Protein AF-A0AAP2Z7N4-F1 (afdb_monomer_lite)

Organism: NCBI:txid2979988

Secondary structure (DSSP, 8-state):
----------S--PPPPPPTTSPPP------HHHHHHHHHHHHHHHHHHHHHHHHHHH-GGG-TTEEEEEETTEEEEEE-HHHHHHHHHHHHHHHHHHHHHHHHHHHHHTTPPPEEEEEGGGTEEEEE--S----

pLDDT: mean 75.79, std 12.37, range [41.16, 95.25]

Radius of gyration: 23.91 Å; chains: 1; bounding box: 77×34×57 Å

Sequence (135 aa):
MSANEISIPNAAQSLPPTPEGYEALYEFTYPTVPLIVGSSLLGIGMAVAVVALLTSLHGPDIFTFFEVTVDGETTTYAMDLTAIGIPFLIALVATTVLHEGLHGLVFRYYGHDVTFGVVPSMGAFYAAVFGKFQR

Structure (mmCIF, N/CA/C/O backbone):
data_AF-A0AAP2Z7N4-F1
#
_entry.id   AF-A0AAP2Z7N4-F1
#
loop_
_atom_site.group_PDB
_atom_site.id
_atom_site.type_symbol
_atom_site.label_atom_id
_atom_site.label_alt_id
_atom_site.label_comp_id
_atom_site.label_asym_id
_atom_site.label_entity_id
_atom_site.label_seq_id
_atom_site.pdbx_PDB_ins_code
_atom_site.Cartn_x
_atom_site.Cartn_y
_atom_site.Cartn_z
_atom_site.occupancy
_atom_site.B_iso_or_equiv
_atom_site.auth_seq_id
_atom_site.auth_comp_id
_atom_site.auth_asym_id
_atom_site.auth_atom_id
_atom_site.pdbx_PDB_model_num
ATOM 1 N N . MET A 1 1 ? -53.011 24.289 -4.239 1.00 43.84 1 MET A N 1
ATOM 2 C CA . MET A 1 1 ? -51.867 23.393 -4.505 1.00 43.84 1 MET A CA 1
ATOM 3 C C . MET A 1 1 ? -50.776 23.756 -3.514 1.00 43.84 1 MET A C 1
ATOM 5 O O . MET A 1 1 ? -50.165 24.802 -3.664 1.00 43.84 1 MET A O 1
ATOM 9 N N . SER A 1 2 ? -50.652 22.980 -2.439 1.00 41.16 2 SER A N 1
ATOM 10 C CA . SER A 1 2 ? -49.588 23.124 -1.441 1.00 41.16 2 SER A CA 1
ATOM 11 C C . SER A 1 2 ? -48.411 22.276 -1.917 1.00 41.16 2 SER A C 1
ATOM 13 O O . SER A 1 2 ? -48.602 21.120 -2.295 1.00 41.16 2 SER A O 1
ATOM 15 N N . ALA A 1 3 ? -47.232 22.887 -2.000 1.00 44.34 3 ALA A N 1
ATOM 16 C CA . ALA A 1 3 ? -45.999 22.183 -2.302 1.00 44.34 3 ALA A CA 1
ATOM 17 C C . ALA A 1 3 ? -45.676 21.253 -1.124 1.00 44.34 3 ALA A C 1
ATOM 19 O O . ALA A 1 3 ? -45.494 21.719 -0.002 1.00 44.34 3 ALA A O 1
ATOM 20 N N . ASN A 1 4 ? -45.635 19.947 -1.388 1.00 47.91 4 ASN A N 1
ATOM 21 C CA . ASN A 1 4 ? -45.022 18.980 -0.489 1.00 47.91 4 ASN A CA 1
ATOM 22 C C . ASN A 1 4 ? -43.521 19.286 -0.454 1.00 47.91 4 ASN A C 1
ATOM 24 O O . ASN A 1 4 ? -42.807 18.989 -1.413 1.00 47.91 4 ASN A O 1
ATOM 28 N N . GLU A 1 5 ? -43.049 19.889 0.633 1.00 44.47 5 GLU A N 1
ATOM 29 C CA . GLU A 1 5 ? -41.628 19.882 0.961 1.00 44.47 5 GLU A CA 1
ATOM 30 C C . GLU A 1 5 ? -41.216 18.433 1.225 1.00 44.47 5 GLU A C 1
ATOM 32 O O . GLU A 1 5 ? -41.622 17.809 2.205 1.00 44.47 5 GLU A O 1
ATOM 37 N N . ILE A 1 6 ? -40.422 17.875 0.314 1.00 52.22 6 ILE A N 1
ATOM 38 C CA . ILE A 1 6 ? -39.680 16.647 0.571 1.00 52.22 6 ILE A CA 1
ATOM 39 C C . ILE A 1 6 ? -38.614 17.029 1.596 1.00 52.22 6 ILE A C 1
ATOM 41 O O . ILE A 1 6 ? -37.599 17.634 1.249 1.00 52.22 6 ILE A O 1
ATOM 45 N N . SER A 1 7 ? -38.860 16.717 2.868 1.00 49.38 7 SER A N 1
ATOM 46 C CA . SER A 1 7 ? -37.838 16.816 3.900 1.00 49.38 7 SER A CA 1
ATOM 47 C C . SER A 1 7 ? -36.750 15.792 3.582 1.00 49.38 7 SER A C 1
ATOM 49 O O . SER A 1 7 ? -36.910 14.588 3.770 1.00 49.38 7 SER A O 1
ATOM 51 N N . ILE A 1 8 ? -35.631 16.267 3.039 1.00 50.88 8 ILE A N 1
ATOM 52 C CA . ILE A 1 8 ? -34.418 15.458 2.962 1.00 50.88 8 ILE A CA 1
ATOM 53 C C . ILE A 1 8 ? -33.956 15.282 4.412 1.00 50.88 8 ILE A C 1
ATOM 55 O O . ILE A 1 8 ? -33.709 16.294 5.076 1.00 50.88 8 ILE A O 1
ATOM 59 N N . PRO A 1 9 ? -33.886 14.048 4.948 1.00 44.44 9 PRO A N 1
ATOM 60 C CA . PRO A 1 9 ? -33.413 13.827 6.303 1.00 44.44 9 PRO A CA 1
ATOM 61 C C . PRO A 1 9 ? -32.039 14.470 6.438 1.00 44.44 9 PRO A C 1
ATOM 63 O O . PRO A 1 9 ? -31.126 14.176 5.668 1.00 44.44 9 PRO A O 1
ATOM 66 N N . ASN A 1 10 ? -31.931 15.389 7.391 1.00 46.12 10 ASN A N 1
ATOM 67 C CA . ASN A 1 10 ? -30.696 16.066 7.731 1.00 46.12 10 ASN A CA 1
ATOM 68 C C . ASN A 1 10 ? -29.636 14.981 7.984 1.00 46.12 10 ASN A C 1
ATOM 70 O O . ASN A 1 10 ? -29.774 14.199 8.922 1.00 46.12 10 ASN A O 1
ATOM 74 N N . ALA A 1 11 ? -28.615 14.889 7.128 1.00 46.53 11 ALA A N 1
ATOM 75 C CA . ALA A 1 11 ? -27.581 13.849 7.165 1.00 46.53 11 ALA A CA 1
ATOM 76 C C . ALA A 1 11 ? -26.647 13.954 8.391 1.00 46.53 11 ALA A C 1
ATOM 78 O O . ALA A 1 11 ? -25.585 13.344 8.425 1.00 46.53 11 ALA A O 1
ATOM 79 N N . ALA A 1 12 ? -27.055 14.689 9.425 1.00 42.81 12 ALA A N 1
ATOM 80 C CA . ALA A 1 12 ? -26.555 14.548 10.778 1.00 42.81 12 ALA A CA 1
ATOM 81 C C . ALA A 1 12 ? -27.144 13.272 11.409 1.00 42.81 12 ALA A C 1
ATOM 83 O O . ALA A 1 12 ? -27.863 13.327 12.407 1.00 42.81 12 ALA A O 1
ATOM 84 N N . GLN A 1 13 ? -26.864 12.102 10.824 1.00 54.66 13 GLN A N 1
ATOM 85 C CA . GLN A 1 13 ? -26.919 10.877 11.615 1.00 54.66 13 GLN A CA 1
ATOM 86 C C . GLN A 1 13 ? -25.884 11.054 12.721 1.00 54.66 13 GLN A C 1
ATOM 88 O O . GLN A 1 13 ? -24.687 11.144 12.451 1.00 54.66 13 GLN A O 1
ATOM 93 N N . SER A 1 14 ? -26.356 11.185 13.960 1.00 65.81 14 SER A N 1
ATOM 94 C CA . SER A 1 14 ? -25.496 11.155 15.134 1.00 65.81 14 SER A CA 1
ATOM 95 C C . SER A 1 14 ? -24.618 9.915 15.027 1.00 65.81 14 SER A C 1
ATOM 97 O O . SER A 1 14 ? -25.150 8.808 14.894 1.00 65.81 14 SER A O 1
ATOM 99 N N . LEU A 1 15 ? -23.297 10.100 15.055 1.00 68.69 15 LEU A N 1
ATOM 100 C CA . LEU A 1 15 ? -22.366 8.983 15.157 1.00 68.69 15 LEU A CA 1
ATOM 101 C C . LEU A 1 15 ? -22.837 8.051 16.286 1.00 68.69 15 LEU A C 1
ATOM 103 O O . LEU A 1 15 ? -23.370 8.541 17.291 1.00 68.69 15 LEU A O 1
ATOM 107 N N . PRO A 1 16 ? -22.693 6.724 16.129 1.00 72.50 16 PRO A N 1
ATOM 108 C CA . PRO A 1 16 ? -23.041 5.804 17.198 1.00 72.50 16 PRO A CA 1
ATOM 109 C C . PRO A 1 16 ? -22.305 6.213 18.483 1.00 72.50 16 PRO A C 1
ATOM 111 O O . PRO A 1 16 ? -21.164 6.683 18.410 1.00 72.50 16 PRO A O 1
ATOM 114 N N . PRO A 1 17 ? -22.953 6.080 19.653 1.00 77.19 17 PRO A N 1
ATOM 115 C CA . PRO A 1 17 ? -22.348 6.483 20.912 1.00 77.19 17 PRO A CA 1
ATOM 116 C C . PRO A 1 17 ? -21.034 5.729 21.137 1.00 77.19 17 PRO A C 1
ATOM 118 O O . PRO A 1 17 ? -20.929 4.540 20.825 1.00 77.19 17 PRO A O 1
ATOM 121 N N . THR A 1 18 ? -20.041 6.425 21.695 1.00 78.19 18 THR A N 1
ATOM 122 C CA . THR A 1 18 ? -18.778 5.824 22.128 1.00 78.19 18 THR A CA 1
ATOM 123 C C . THR A 1 18 ? -19.064 4.644 23.064 1.00 78.19 18 THR A C 1
ATOM 125 O O . THR A 1 18 ? -19.779 4.834 24.052 1.00 78.19 18 THR A O 1
ATOM 128 N N . PRO A 1 19 ? -18.533 3.438 22.786 1.00 76.94 19 PRO A N 1
ATOM 129 C CA . PRO A 1 19 ? -18.689 2.300 23.683 1.00 76.94 19 PRO A CA 1
ATOM 130 C C . PRO A 1 19 ? -18.138 2.586 25.086 1.00 76.94 19 PRO A C 1
ATOM 132 O O . PRO A 1 19 ? -17.1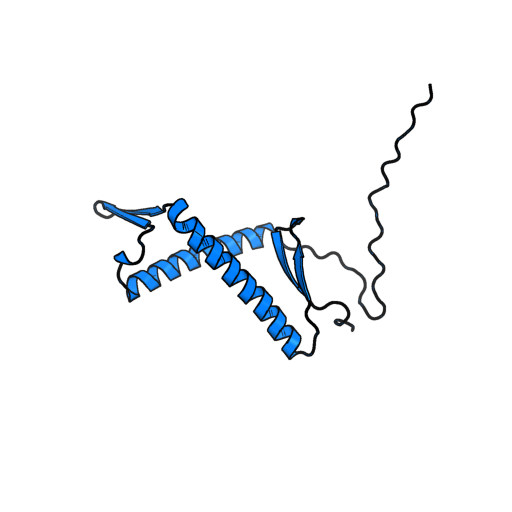91 3.350 25.257 1.00 76.94 19 PRO A O 1
ATOM 135 N N . GLU A 1 20 ? -18.712 1.950 26.102 1.00 79.25 20 GLU A N 1
ATOM 136 C CA . GLU A 1 20 ? -18.236 2.092 27.480 1.00 79.25 20 GLU A CA 1
ATOM 137 C C . GLU A 1 20 ? -16.757 1.664 27.604 1.00 79.25 20 GLU A C 1
ATOM 139 O O . GLU A 1 20 ? -16.335 0.673 27.007 1.00 79.25 20 GLU A O 1
ATOM 144 N N . GLY A 1 21 ? -15.952 2.440 28.343 1.00 76.62 21 GLY A N 1
ATOM 145 C CA . GLY A 1 21 ? -14.506 2.206 28.516 1.00 76.62 21 GLY A CA 1
ATOM 146 C C . GLY A 1 21 ? -13.595 2.822 27.441 1.00 76.62 21 GLY A C 1
ATOM 147 O O . GLY A 1 21 ? -12.372 2.763 27.575 1.00 76.62 21 GLY A O 1
ATOM 148 N N . TYR A 1 22 ? -14.166 3.442 26.404 1.00 75.19 22 TYR A N 1
ATOM 149 C CA . TYR A 1 22 ? -13.427 4.155 25.357 1.00 75.19 22 TYR A CA 1
ATOM 150 C C . TYR A 1 22 ? -13.298 5.656 25.649 1.00 75.19 22 TYR A C 1
ATOM 152 O O . TYR A 1 22 ? -14.136 6.253 26.325 1.00 75.19 22 TYR A O 1
ATOM 160 N N . GLU A 1 23 ? -12.252 6.287 25.107 1.00 78.25 23 GLU A N 1
ATOM 161 C CA . GLU A 1 23 ? -12.140 7.748 25.114 1.00 78.25 23 GLU A CA 1
ATOM 162 C C . GLU A 1 23 ? -13.186 8.410 24.207 1.00 78.25 23 GLU A C 1
ATOM 164 O O . GLU A 1 23 ? -13.704 7.801 23.268 1.00 78.25 23 GLU A O 1
ATOM 169 N N . ALA A 1 24 ? -13.487 9.683 24.487 1.00 79.62 24 ALA A N 1
ATOM 170 C CA . ALA A 1 24 ? -14.388 10.480 23.664 1.00 79.62 24 ALA A CA 1
ATOM 171 C C . ALA A 1 24 ? -13.915 10.508 22.200 1.00 79.62 24 ALA A C 1
ATOM 173 O O . ALA A 1 24 ? -12.717 10.601 21.927 1.00 79.62 24 ALA A O 1
ATOM 174 N N . LEU A 1 25 ? -14.870 10.451 21.262 1.00 74.38 25 LEU A N 1
ATOM 175 C CA . LEU A 1 25 ? -14.578 10.602 19.837 1.00 74.38 25 LEU A CA 1
ATOM 176 C C . LEU A 1 25 ? -13.840 11.924 19.617 1.00 74.38 25 LEU A C 1
ATOM 178 O O . LEU A 1 25 ? -14.300 12.978 20.059 1.00 74.38 25 LEU A O 1
ATOM 182 N N . TYR A 1 26 ? -12.721 11.865 18.909 1.00 72.38 26 TYR A N 1
ATOM 183 C CA . TYR A 1 26 ? -12.025 13.044 18.424 1.00 72.38 26 TYR A CA 1
ATOM 184 C C . TYR A 1 26 ? -11.949 12.984 16.904 1.00 72.38 26 TYR A C 1
ATOM 186 O O . TYR A 1 26 ? -11.920 11.908 16.301 1.00 72.38 26 TYR A O 1
ATOM 194 N N . GLU A 1 27 ? -11.951 14.153 16.278 1.00 76.06 27 GLU A N 1
ATOM 195 C CA . GLU A 1 27 ? -11.801 14.246 14.836 1.00 76.06 27 GLU A CA 1
ATOM 196 C C . GLU A 1 27 ? -10.352 13.924 14.466 1.00 76.06 27 GLU A C 1
ATOM 198 O O . GLU A 1 27 ? -9.415 14.606 14.885 1.00 76.06 27 GLU A O 1
ATOM 203 N N . PHE A 1 28 ? -10.169 12.853 13.699 1.00 76.75 28 PHE A N 1
ATOM 204 C CA . PHE A 1 28 ? -8.872 12.487 13.160 1.00 76.75 28 PHE A CA 1
ATOM 205 C C . PHE A 1 28 ? -8.753 13.028 11.731 1.00 76.75 28 PHE A C 1
ATOM 207 O O . PHE A 1 28 ? -9.471 12.588 10.833 1.00 76.75 28 PHE A O 1
ATOM 214 N N . THR A 1 29 ? -7.802 13.932 11.494 1.00 78.06 29 THR A N 1
ATOM 215 C CA . THR A 1 29 ? -7.464 14.420 10.148 1.00 78.06 29 THR A CA 1
ATOM 216 C C . THR A 1 29 ? -6.072 13.959 9.738 1.00 78.06 29 THR A C 1
ATOM 218 O O . THR A 1 29 ? -5.085 14.276 10.402 1.00 78.06 29 THR A O 1
ATOM 221 N N . TYR A 1 30 ? -5.972 13.259 8.607 1.00 76.19 30 TYR A N 1
ATOM 222 C CA . TYR A 1 30 ? -4.685 12.952 7.982 1.00 76.19 30 TYR A CA 1
ATOM 223 C C . TYR A 1 30 ? -4.220 14.129 7.111 1.00 76.19 30 TYR A C 1
ATOM 225 O O . TYR A 1 30 ? -5.036 14.717 6.396 1.00 76.19 30 TYR A O 1
ATOM 233 N N . PRO A 1 31 ? -2.912 14.451 7.080 1.00 82.12 31 PRO A N 1
ATOM 234 C CA . PRO A 1 31 ? -2.349 15.345 6.075 1.00 82.12 31 PRO A CA 1
ATOM 235 C C . PRO A 1 31 ? -2.292 14.616 4.723 1.00 82.12 31 PRO A C 1
ATOM 237 O O . PRO A 1 31 ? -1.229 14.201 4.258 1.00 82.12 31 PRO A O 1
ATOM 240 N N . THR A 1 32 ? -3.458 14.434 4.100 1.00 76.12 32 THR A N 1
ATOM 241 C CA . THR A 1 32 ? -3.652 13.596 2.909 1.00 76.12 32 THR A CA 1
ATOM 242 C C . THR A 1 32 ? -2.732 14.004 1.763 1.00 76.12 32 THR A C 1
ATOM 244 O O . THR A 1 32 ? -2.101 13.147 1.158 1.00 76.12 32 THR A O 1
ATOM 247 N N . VAL A 1 33 ? -2.588 15.307 1.496 1.00 83.56 33 VAL A N 1
ATOM 248 C CA . VAL A 1 33 ? -1.738 15.801 0.400 1.00 83.56 33 VAL A CA 1
ATOM 249 C C . VAL A 1 33 ? -0.256 15.460 0.631 1.00 83.56 33 VAL A C 1
ATOM 251 O O . VAL A 1 33 ? 0.317 14.789 -0.227 1.00 83.56 33 VAL A O 1
ATOM 254 N N . PRO A 1 34 ? 0.376 15.822 1.768 1.00 86.88 34 PRO A N 1
ATOM 255 C CA . PRO A 1 34 ? 1.738 15.380 2.070 1.00 86.88 34 PRO A CA 1
ATOM 256 C C . PRO A 1 34 ? 1.931 13.862 2.034 1.00 86.88 34 PRO A C 1
ATOM 258 O O . PRO A 1 34 ? 2.947 13.400 1.522 1.00 86.88 34 PRO A O 1
ATOM 261 N N . LEU A 1 35 ? 0.968 13.083 2.540 1.00 70.06 35 LEU A N 1
ATOM 262 C CA . LEU A 1 35 ? 1.050 11.619 2.530 1.00 70.06 35 LEU A CA 1
ATOM 263 C C . LEU A 1 35 ? 0.997 11.049 1.112 1.00 70.06 35 LEU A C 1
ATOM 265 O O . LEU A 1 35 ? 1.793 10.172 0.782 1.00 70.06 35 LEU A O 1
ATOM 269 N N . ILE A 1 36 ? 0.114 11.564 0.255 1.00 73.12 36 ILE A N 1
ATOM 270 C CA . ILE A 1 36 ? 0.033 11.162 -1.155 1.00 73.12 36 ILE A CA 1
ATOM 271 C C . ILE A 1 36 ? 1.332 11.514 -1.880 1.00 73.12 36 ILE A C 1
ATOM 273 O O . ILE A 1 36 ? 1.896 10.668 -2.571 1.00 73.12 36 ILE A O 1
ATOM 277 N N . VAL A 1 37 ? 1.843 12.733 -1.702 1.00 81.25 37 VAL A N 1
ATOM 278 C CA . VAL A 1 37 ? 3.097 13.159 -2.339 1.00 81.25 37 VAL A CA 1
ATOM 279 C C . VAL A 1 37 ? 4.269 12.307 -1.848 1.00 81.25 37 VAL A C 1
ATOM 281 O O . VAL A 1 37 ? 5.010 11.758 -2.661 1.00 81.25 37 VAL A O 1
ATOM 284 N N . GLY A 1 38 ? 4.415 12.140 -0.532 1.00 81.38 38 GLY A N 1
ATOM 285 C CA . GLY A 1 38 ? 5.500 11.364 0.068 1.00 81.38 38 GLY A CA 1
ATOM 286 C C . GLY A 1 38 ? 5.475 9.891 -0.338 1.00 81.38 38 GLY A C 1
ATOM 287 O O . GLY A 1 38 ? 6.505 9.348 -0.730 1.00 81.38 38 GLY A O 1
ATOM 288 N N . SER A 1 39 ? 4.300 9.257 -0.314 1.00 71.94 39 SER A N 1
ATOM 289 C CA . SER A 1 39 ? 4.144 7.864 -0.757 1.00 71.94 39 SER A CA 1
ATOM 290 C C . SER A 1 39 ? 4.394 7.696 -2.256 1.00 71.94 39 SER A C 1
ATOM 292 O O . SER A 1 39 ? 5.040 6.726 -2.647 1.00 71.94 39 SER A O 1
ATOM 294 N N . SER A 1 40 ? 3.979 8.656 -3.089 1.00 74.38 40 SER A N 1
ATOM 295 C CA . SER A 1 40 ? 4.245 8.633 -4.535 1.00 74.38 40 SER A CA 1
ATOM 296 C C . SER A 1 40 ? 5.741 8.735 -4.836 1.00 74.38 40 SER A C 1
ATOM 298 O O . SER A 1 40 ? 6.270 7.946 -5.617 1.00 74.38 40 SER A O 1
ATOM 300 N N . LEU A 1 41 ? 6.443 9.665 -4.182 1.00 79.88 41 LEU A N 1
ATOM 301 C CA . LEU A 1 41 ? 7.893 9.825 -4.333 1.00 79.88 41 LEU A CA 1
ATOM 302 C C . LEU A 1 41 ? 8.652 8.587 -3.853 1.00 79.88 41 LEU A C 1
ATOM 304 O O . LEU A 1 41 ? 9.566 8.127 -4.537 1.00 79.88 41 LEU A O 1
ATOM 308 N N . LEU A 1 42 ? 8.250 8.020 -2.711 1.00 78.31 42 LEU A N 1
ATOM 309 C CA . LEU A 1 42 ? 8.821 6.774 -2.209 1.00 78.31 42 LEU A CA 1
ATOM 310 C C . LEU A 1 42 ? 8.581 5.622 -3.191 1.00 78.31 42 LEU A C 1
ATOM 312 O O . LEU A 1 42 ? 9.509 4.874 -3.480 1.00 78.31 42 LEU A O 1
ATOM 316 N N . GLY A 1 43 ? 7.372 5.504 -3.743 1.00 74.56 43 GLY A N 1
ATOM 317 C CA . GLY A 1 43 ? 7.032 4.491 -4.742 1.00 74.56 43 GLY A CA 1
ATOM 318 C C . GLY A 1 43 ? 7.896 4.593 -6.000 1.00 74.56 43 GLY A C 1
ATOM 319 O O . GLY A 1 43 ? 8.473 3.593 -6.423 1.00 74.56 43 GLY A O 1
ATOM 320 N N . ILE A 1 44 ? 8.058 5.801 -6.552 1.00 73.94 44 ILE A N 1
ATOM 321 C CA . ILE A 1 44 ? 8.938 6.056 -7.706 1.00 73.94 44 ILE A CA 1
ATOM 322 C C . ILE A 1 44 ? 10.391 5.699 -7.364 1.00 73.94 44 ILE A C 1
ATOM 324 O O . ILE A 1 44 ? 11.042 4.977 -8.119 1.00 73.94 44 ILE A O 1
ATOM 328 N N . GLY A 1 45 ? 10.894 6.158 -6.214 1.00 77.31 45 GLY A N 1
ATOM 329 C CA . GLY A 1 45 ? 12.260 5.869 -5.770 1.00 77.31 45 GLY A CA 1
ATOM 330 C C . GLY A 1 45 ? 12.518 4.371 -5.597 1.00 77.31 45 GLY A C 1
ATOM 331 O O . GLY A 1 45 ? 13.539 3.862 -6.058 1.00 77.31 45 GLY A O 1
ATOM 332 N N . MET A 1 46 ? 11.566 3.646 -5.004 1.00 77.25 46 MET A N 1
ATOM 333 C CA . MET A 1 46 ? 11.652 2.194 -4.843 1.00 77.25 46 MET A CA 1
ATOM 334 C C . MET A 1 46 ? 11.566 1.457 -6.179 1.00 77.25 46 MET A C 1
ATOM 336 O O . MET A 1 46 ? 12.298 0.490 -6.368 1.00 77.25 46 MET A O 1
ATOM 340 N N . ALA A 1 47 ? 10.743 1.915 -7.126 1.00 71.00 47 ALA A N 1
ATOM 341 C CA . ALA A 1 47 ? 10.686 1.331 -8.465 1.00 71.00 47 ALA A CA 1
ATOM 342 C C . ALA A 1 47 ? 12.040 1.449 -9.184 1.00 71.00 47 ALA A C 1
ATOM 344 O O . ALA A 1 47 ? 12.548 0.454 -9.700 1.00 71.00 47 ALA A O 1
ATOM 345 N N . VAL A 1 48 ? 12.669 2.629 -9.140 1.00 74.75 48 VAL A N 1
ATOM 346 C CA . VAL A 1 48 ? 14.018 2.839 -9.693 1.00 74.75 48 VAL A CA 1
ATOM 347 C C . VAL A 1 48 ? 15.043 1.948 -8.990 1.00 74.75 48 VAL A C 1
ATOM 349 O O . VAL A 1 48 ? 15.838 1.291 -9.660 1.00 74.75 48 VAL A O 1
ATOM 352 N N . ALA A 1 49 ? 15.011 1.877 -7.656 1.00 76.19 49 ALA A N 1
ATOM 353 C CA . ALA A 1 49 ? 15.937 1.052 -6.881 1.00 76.19 49 ALA A CA 1
ATOM 354 C C . ALA A 1 49 ? 15.802 -0.444 -7.206 1.00 76.19 49 ALA A C 1
ATOM 356 O O . ALA A 1 49 ? 16.809 -1.135 -7.351 1.00 76.19 49 ALA A O 1
ATOM 357 N N . VAL A 1 50 ? 14.572 -0.941 -7.365 1.00 74.81 50 VAL A N 1
ATOM 358 C CA . VAL A 1 50 ? 14.301 -2.335 -7.737 1.00 74.81 50 VAL A CA 1
ATOM 359 C C . VAL A 1 50 ? 14.753 -2.622 -9.167 1.00 74.81 50 VAL A C 1
ATOM 361 O O . VAL A 1 50 ? 15.387 -3.652 -9.389 1.00 74.81 50 VAL A O 1
ATOM 364 N N . VAL A 1 51 ? 14.495 -1.719 -10.120 1.00 71.88 51 VAL A N 1
ATOM 365 C CA . VAL A 1 51 ? 14.990 -1.860 -11.500 1.00 71.88 51 VAL A CA 1
ATOM 366 C C . VAL A 1 51 ? 16.514 -1.892 -11.525 1.00 71.88 51 VAL A C 1
ATOM 368 O O . VAL A 1 51 ? 17.093 -2.811 -12.096 1.00 71.88 51 VAL A O 1
ATOM 371 N N . ALA A 1 52 ? 17.177 -0.959 -10.841 1.00 73.81 52 ALA A N 1
ATOM 372 C CA . ALA A 1 52 ? 18.634 -0.936 -10.752 1.00 73.81 52 ALA A CA 1
ATOM 373 C C . ALA A 1 52 ? 19.194 -2.220 -10.115 1.00 73.81 52 ALA A C 1
ATOM 375 O O . ALA A 1 52 ? 20.122 -2.822 -10.659 1.00 73.81 52 ALA A O 1
ATOM 376 N N . LEU A 1 53 ? 18.605 -2.674 -9.001 1.00 80.25 53 LEU A N 1
ATOM 377 C CA . LEU A 1 53 ? 19.010 -3.902 -8.317 1.00 80.25 53 LEU A CA 1
ATOM 378 C C . LEU A 1 53 ? 18.879 -5.120 -9.238 1.00 80.25 53 LEU A C 1
ATOM 380 O O . LEU A 1 53 ? 19.845 -5.856 -9.425 1.00 80.25 53 LEU A O 1
ATOM 384 N N . LEU A 1 54 ? 17.713 -5.322 -9.848 1.00 76.06 54 LEU A N 1
ATOM 385 C CA . LEU A 1 54 ? 17.468 -6.470 -10.721 1.00 76.06 54 LEU A CA 1
ATOM 386 C C . LEU A 1 54 ? 18.335 -6.437 -11.985 1.00 76.06 54 LEU A C 1
ATOM 388 O O . LEU A 1 54 ? 18.869 -7.481 -12.352 1.00 76.06 54 LEU A O 1
ATOM 392 N N . THR A 1 55 ? 18.553 -5.263 -12.587 1.00 77.00 55 THR A N 1
ATOM 393 C CA . THR A 1 55 ? 19.491 -5.095 -13.709 1.00 77.00 55 THR A CA 1
ATOM 394 C C . THR A 1 55 ? 20.920 -5.455 -13.296 1.00 77.00 55 THR A C 1
ATOM 396 O O . THR A 1 55 ? 21.623 -6.128 -14.045 1.00 77.00 55 THR A O 1
ATOM 399 N N . SER A 1 56 ? 21.365 -5.062 -12.096 1.00 80.00 56 SER A N 1
ATOM 400 C CA . SER A 1 56 ? 22.710 -5.408 -11.607 1.00 80.00 56 SER A CA 1
ATOM 401 C C . SER A 1 56 ? 22.896 -6.896 -11.296 1.00 80.00 56 SER A C 1
ATOM 403 O O . SER A 1 56 ? 24.001 -7.412 -11.446 1.00 80.00 56 SER A O 1
ATOM 405 N N . LEU A 1 57 ? 21.831 -7.588 -10.877 1.00 83.50 57 LEU A N 1
ATOM 406 C CA . LEU A 1 57 ? 21.878 -9.010 -10.527 1.00 83.50 57 LEU A CA 1
ATOM 407 C C . LEU A 1 57 ? 21.710 -9.929 -11.741 1.00 83.50 57 LEU A C 1
ATOM 409 O O . LEU A 1 57 ? 22.322 -10.994 -11.786 1.00 83.50 57 LEU A O 1
ATOM 413 N N . HIS A 1 58 ? 20.875 -9.541 -12.706 1.00 80.69 58 HIS A N 1
ATOM 414 C CA . HIS A 1 58 ? 20.439 -10.424 -13.791 1.00 80.69 58 HIS A CA 1
ATOM 415 C C . HIS A 1 58 ? 20.749 -9.891 -15.197 1.00 80.69 58 HIS A C 1
ATOM 417 O O . HIS A 1 58 ? 20.474 -10.576 -16.179 1.00 80.69 58 HIS A O 1
ATOM 423 N N . GLY A 1 59 ? 21.341 -8.699 -15.301 1.00 76.25 59 GLY A N 1
ATOM 424 C CA . GLY A 1 59 ? 21.556 -8.003 -16.566 1.00 76.25 59 GLY A CA 1
ATOM 425 C C . GLY A 1 59 ? 20.323 -7.209 -17.026 1.00 76.25 59 GLY A C 1
ATOM 426 O O . GLY A 1 59 ? 19.228 -7.380 -16.488 1.00 76.25 59 GLY A O 1
ATOM 427 N N . PRO A 1 60 ? 20.487 -6.314 -18.016 1.00 73.19 60 PRO A N 1
ATOM 428 C CA . PRO A 1 60 ? 19.421 -5.423 -18.488 1.00 73.19 60 PRO A CA 1
ATOM 429 C C . PRO A 1 60 ? 18.263 -6.159 -19.182 1.00 73.19 60 PRO A C 1
ATOM 431 O O . PRO A 1 60 ? 17.139 -5.663 -19.179 1.00 73.19 60 PRO A O 1
ATOM 434 N N . ASP A 1 61 ? 18.505 -7.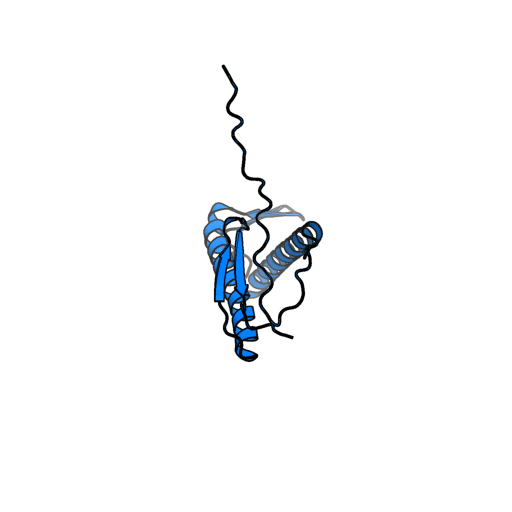362 -19.704 1.00 72.25 61 ASP A N 1
ATOM 435 C CA . ASP A 1 61 ? 17.533 -8.128 -20.497 1.00 72.25 61 ASP A CA 1
ATOM 436 C C . ASP A 1 61 ? 16.374 -8.715 -19.665 1.00 72.25 61 ASP A C 1
ATOM 438 O O . ASP A 1 61 ? 15.418 -9.257 -20.219 1.00 72.25 61 ASP A O 1
ATOM 442 N N . ILE A 1 62 ? 16.427 -8.611 -18.330 1.00 70.50 62 ILE A N 1
ATOM 443 C CA . ILE A 1 62 ? 15.367 -9.111 -17.439 1.00 70.50 62 ILE A CA 1
ATOM 444 C C . ILE A 1 62 ? 14.055 -8.318 -17.564 1.00 70.50 62 ILE A C 1
ATOM 446 O O . ILE A 1 62 ? 12.982 -8.825 -17.230 1.00 70.50 62 ILE A O 1
ATOM 450 N N . PHE A 1 63 ? 14.120 -7.082 -18.058 1.00 64.75 63 PHE A N 1
ATOM 451 C CA . PHE A 1 63 ? 12.978 -6.180 -18.163 1.00 64.75 63 PHE A CA 1
ATOM 452 C C . PHE A 1 63 ? 12.393 -6.167 -19.576 1.00 64.75 63 PHE A C 1
ATOM 454 O O . PHE A 1 63 ? 12.550 -5.209 -20.321 1.00 64.75 63 PHE A O 1
ATOM 461 N N . THR A 1 64 ? 11.642 -7.210 -19.933 1.00 65.12 64 THR A N 1
ATOM 462 C CA . THR A 1 64 ? 10.993 -7.345 -21.256 1.00 65.12 64 THR A CA 1
ATOM 463 C C . THR A 1 64 ? 9.854 -6.349 -21.523 1.00 65.12 64 THR A C 1
ATOM 465 O O . THR A 1 64 ? 9.318 -6.309 -22.626 1.00 65.12 64 THR A O 1
ATOM 468 N N . PHE A 1 65 ? 9.468 -5.557 -20.521 1.00 67.62 65 PHE A N 1
ATOM 469 C CA . PHE A 1 65 ? 8.383 -4.566 -20.562 1.00 67.62 65 PHE A CA 1
ATOM 470 C C . PHE A 1 65 ? 8.879 -3.112 -20.603 1.00 67.62 65 PHE A C 1
ATOM 472 O O . PHE A 1 65 ? 8.067 -2.183 -20.646 1.00 67.62 65 PHE A O 1
ATOM 479 N N . PHE A 1 66 ? 10.200 -2.915 -20.592 1.00 66.62 66 PHE A N 1
ATOM 480 C CA . PHE A 1 66 ? 10.830 -1.628 -20.849 1.00 66.62 66 PHE A CA 1
ATOM 481 C C . PHE A 1 66 ? 11.593 -1.687 -22.167 1.00 66.62 66 PHE A C 1
ATOM 483 O O . PHE A 1 66 ? 12.499 -2.499 -22.335 1.00 66.62 66 PHE A O 1
ATOM 490 N N . GLU A 1 67 ? 11.260 -0.791 -23.087 1.00 70.25 67 GLU A N 1
ATOM 491 C CA . GLU A 1 67 ? 12.098 -0.530 -24.248 1.00 70.25 67 GLU A CA 1
ATOM 492 C C . GLU A 1 67 ? 13.175 0.478 -23.835 1.00 70.25 67 GLU A C 1
ATOM 494 O O . GLU A 1 67 ? 12.883 1.622 -23.468 1.00 70.25 67 GLU A O 1
ATOM 499 N N . VAL A 1 68 ? 14.429 0.026 -23.844 1.00 71.56 68 VAL A N 1
ATOM 500 C CA . VAL A 1 68 ? 15.593 0.860 -23.535 1.00 71.56 68 VAL A CA 1
ATOM 501 C C . VAL A 1 68 ? 16.256 1.254 -24.846 1.00 71.56 68 VAL A C 1
ATOM 503 O O . VAL A 1 68 ? 16.805 0.409 -25.550 1.00 71.56 68 VAL A O 1
ATOM 506 N N . THR A 1 69 ? 16.218 2.545 -25.169 1.00 76.69 69 THR A N 1
ATOM 507 C CA . THR A 1 69 ? 16.912 3.103 -26.338 1.00 76.69 69 THR A CA 1
ATOM 508 C C . THR A 1 69 ? 18.103 3.929 -25.871 1.00 76.69 69 THR A C 1
ATOM 510 O O . THR A 1 69 ? 17.942 4.862 -25.083 1.00 76.69 69 THR A O 1
ATOM 513 N N . VAL A 1 70 ? 19.298 3.601 -26.362 1.00 80.75 70 VAL A N 1
ATOM 514 C CA . VAL A 1 70 ? 20.530 4.359 -26.098 1.00 80.75 70 VAL A CA 1
ATOM 515 C C . VAL A 1 70 ? 20.902 5.133 -27.360 1.00 80.75 70 VAL A C 1
ATOM 517 O O . VAL A 1 70 ? 21.170 4.520 -28.392 1.00 80.75 70 VAL A O 1
ATOM 520 N N . ASP A 1 71 ? 20.922 6.464 -27.272 1.00 80.75 71 ASP A N 1
ATOM 521 C CA . ASP A 1 71 ? 21.337 7.367 -28.352 1.00 80.75 71 ASP A CA 1
ATOM 522 C C . ASP A 1 71 ? 22.408 8.344 -27.837 1.00 80.75 71 ASP A C 1
ATOM 524 O O . ASP A 1 71 ? 22.135 9.280 -27.077 1.00 80.75 71 ASP A O 1
ATOM 528 N N . GLY A 1 72 ? 23.665 8.079 -28.200 1.00 84.44 72 GLY A N 1
ATOM 529 C CA . GLY A 1 72 ? 24.825 8.811 -27.690 1.00 84.44 72 GLY A CA 1
ATOM 530 C C . GLY A 1 72 ? 24.950 8.716 -26.164 1.00 84.44 72 GLY A C 1
ATOM 531 O O . GLY A 1 72 ? 25.049 7.625 -25.609 1.00 84.44 72 GLY A O 1
ATOM 532 N N . GLU A 1 73 ? 24.954 9.866 -25.485 1.00 85.12 73 GLU A N 1
ATOM 533 C CA . GLU A 1 73 ? 24.989 9.957 -24.014 1.00 85.12 73 GLU A CA 1
ATOM 534 C C . GLU A 1 73 ? 23.591 9.894 -23.370 1.00 85.12 73 GLU A C 1
ATOM 536 O O . GLU A 1 73 ? 23.467 9.892 -22.144 1.00 85.12 73 GLU A O 1
ATOM 541 N N . THR A 1 74 ? 22.524 9.844 -24.173 1.00 71.94 74 THR A N 1
ATOM 542 C CA . THR A 1 74 ? 21.144 9.840 -23.673 1.00 71.94 74 THR A CA 1
ATOM 543 C C . THR A 1 74 ? 20.589 8.421 -23.657 1.00 71.94 74 THR A C 1
ATOM 545 O O . THR A 1 74 ? 20.608 7.716 -24.663 1.00 71.94 74 THR A O 1
ATOM 548 N N . THR A 1 75 ? 20.046 8.002 -22.513 1.00 78.69 75 THR A N 1
ATOM 549 C CA . THR A 1 75 ? 19.283 6.750 -22.395 1.00 78.69 75 THR A CA 1
ATOM 550 C C . THR A 1 75 ? 17.810 7.068 -22.167 1.00 78.69 75 THR A C 1
ATOM 552 O O . THR A 1 75 ? 17.464 7.732 -21.189 1.00 78.69 75 THR A O 1
ATOM 555 N N . THR A 1 76 ? 16.949 6.586 -23.062 1.00 79.44 76 THR A N 1
ATOM 556 C CA . THR A 1 76 ? 15.491 6.718 -22.969 1.00 79.44 76 THR A CA 1
ATOM 557 C C . THR A 1 76 ? 14.878 5.399 -22.520 1.00 79.44 76 THR A C 1
ATOM 559 O O . THR A 1 76 ? 15.201 4.344 -23.063 1.00 79.44 76 THR A O 1
ATOM 562 N N . TYR A 1 77 ? 13.965 5.476 -21.552 1.00 73.81 77 TYR A N 1
ATOM 563 C CA . TYR A 1 77 ? 13.214 4.340 -21.025 1.00 73.81 77 TYR A CA 1
ATOM 564 C C . TYR A 1 77 ? 11.732 4.523 -21.363 1.00 73.81 77 TYR A C 1
ATOM 566 O O . TYR A 1 77 ? 11.097 5.450 -20.853 1.00 73.81 77 TYR A O 1
ATOM 574 N N . ALA A 1 78 ? 11.180 3.654 -22.209 1.00 74.31 78 ALA A N 1
ATOM 575 C CA . ALA A 1 78 ? 9.751 3.604 -22.511 1.00 74.31 78 ALA A CA 1
ATOM 576 C C . ALA A 1 78 ? 9.125 2.357 -21.870 1.00 74.31 78 ALA A C 1
ATOM 578 O O . ALA A 1 78 ? 9.697 1.274 -21.923 1.00 74.31 78 ALA A O 1
ATOM 579 N N . MET A 1 79 ? 7.963 2.512 -21.232 1.00 70.06 79 MET A N 1
ATOM 580 C CA . MET A 1 79 ? 7.263 1.432 -20.529 1.00 70.06 79 MET A CA 1
ATOM 581 C C . MET A 1 79 ? 5.984 1.061 -21.278 1.00 70.06 79 MET A C 1
ATOM 583 O O . MET A 1 79 ? 5.131 1.923 -21.504 1.00 70.06 79 MET A O 1
ATOM 587 N N . ASP A 1 80 ? 5.812 -0.223 -21.588 1.00 74.06 80 ASP A N 1
ATOM 588 C CA . ASP A 1 80 ? 4.527 -0.735 -22.059 1.00 74.06 80 ASP A CA 1
ATOM 589 C C . ASP A 1 80 ? 3.582 -0.953 -20.865 1.00 74.06 80 ASP A C 1
ATOM 591 O O . ASP A 1 80 ? 3.700 -1.909 -20.091 1.00 74.06 80 ASP A O 1
ATOM 595 N N . LEU A 1 81 ? 2.610 -0.048 -20.722 1.00 68.81 81 LEU A N 1
ATOM 596 C CA . LEU A 1 81 ? 1.600 -0.108 -19.665 1.00 68.81 81 LEU A CA 1
ATOM 597 C C . LEU A 1 81 ? 0.725 -1.372 -19.745 1.00 68.81 81 LEU A C 1
ATOM 599 O O . LEU A 1 81 ? 0.187 -1.812 -18.727 1.00 68.81 81 LEU A O 1
ATOM 603 N N . THR A 1 82 ? 0.579 -1.976 -20.926 1.00 72.12 82 THR A N 1
ATOM 604 C CA . THR A 1 82 ? -0.194 -3.216 -21.092 1.00 72.12 82 THR A CA 1
ATOM 605 C C . THR A 1 82 ? 0.590 -4.433 -20.609 1.00 72.12 82 THR A C 1
ATOM 607 O O . THR A 1 82 ? 0.016 -5.310 -19.958 1.00 72.12 82 THR A O 1
ATOM 610 N N . ALA A 1 83 ? 1.911 -4.437 -20.810 1.00 69.12 83 ALA A N 1
ATOM 611 C CA . ALA A 1 83 ? 2.809 -5.470 -20.305 1.00 69.12 83 ALA A CA 1
ATOM 612 C C . ALA A 1 83 ? 2.978 -5.411 -18.775 1.00 69.12 83 ALA A C 1
ATOM 614 O O . ALA A 1 83 ? 3.150 -6.448 -18.132 1.00 69.12 83 ALA A O 1
ATOM 615 N N . ILE A 1 84 ? 2.883 -4.218 -18.172 1.00 69.94 84 ILE A N 1
ATOM 616 C CA . ILE A 1 84 ? 3.034 -4.050 -16.717 1.00 69.94 84 ILE A CA 1
ATOM 617 C C . ILE A 1 84 ? 1.725 -4.194 -15.934 1.00 69.94 84 ILE A C 1
ATOM 619 O O . ILE A 1 84 ? 1.767 -4.401 -14.723 1.00 69.94 84 ILE A O 1
ATOM 623 N N . GLY A 1 85 ? 0.563 -4.128 -16.592 1.00 70.62 85 GLY A N 1
ATOM 624 C CA . GLY A 1 85 ? -0.736 -4.135 -15.914 1.00 70.62 85 GLY A CA 1
ATOM 625 C C . GLY A 1 85 ? -0.948 -5.356 -15.010 1.00 70.62 85 GLY A C 1
ATOM 626 O O . GLY A 1 85 ? -1.334 -5.210 -13.852 1.00 70.62 85 GLY A O 1
ATOM 627 N N . ILE A 1 86 ? -0.634 -6.561 -15.500 1.00 74.56 86 ILE A N 1
ATOM 628 C CA . ILE A 1 86 ? -0.765 -7.800 -14.713 1.00 74.56 86 ILE A CA 1
ATOM 629 C C . ILE A 1 86 ? 0.257 -7.849 -13.559 1.00 74.56 86 ILE A C 1
ATOM 631 O O . ILE A 1 86 ? -0.174 -8.022 -12.416 1.00 74.56 86 ILE A O 1
ATOM 635 N N . PRO A 1 87 ? 1.576 -7.664 -13.789 1.00 69.19 87 PRO A N 1
ATOM 636 C CA . PRO A 1 87 ? 2.557 -7.573 -12.706 1.00 69.19 87 PRO A CA 1
ATOM 637 C C . PRO A 1 87 ? 2.211 -6.520 -11.649 1.00 69.19 87 PRO A C 1
ATOM 639 O O . PRO A 1 87 ? 2.359 -6.781 -10.458 1.00 69.19 87 PRO A O 1
ATOM 642 N N . PHE A 1 88 ? 1.708 -5.357 -12.067 1.00 75.25 88 PHE A N 1
ATOM 643 C CA . PHE A 1 88 ? 1.281 -4.291 -11.167 1.00 75.25 88 PHE A CA 1
ATOM 644 C C . PHE A 1 88 ? 0.113 -4.730 -10.283 1.00 75.25 88 PHE A C 1
ATOM 646 O O . PHE A 1 88 ? 0.167 -4.538 -9.072 1.00 75.25 88 PHE A O 1
ATOM 653 N N . LEU A 1 89 ? -0.918 -5.360 -10.855 1.00 76.75 89 LEU A N 1
ATOM 654 C CA . LEU A 1 89 ? -2.044 -5.882 -10.076 1.00 76.75 89 LEU A CA 1
ATOM 655 C C . LEU A 1 89 ? -1.594 -6.958 -9.080 1.00 76.75 89 LEU A C 1
ATOM 657 O O . LEU A 1 89 ? -2.040 -6.949 -7.934 1.00 76.75 89 LEU A O 1
ATOM 661 N N . ILE A 1 90 ? -0.683 -7.848 -9.486 1.00 77.38 90 ILE A N 1
ATOM 662 C CA . ILE A 1 90 ? -0.096 -8.857 -8.592 1.00 77.38 90 ILE A CA 1
ATOM 663 C C . ILE A 1 90 ? 0.662 -8.178 -7.450 1.00 77.38 90 ILE A C 1
ATOM 665 O O . ILE A 1 90 ? 0.451 -8.527 -6.289 1.00 77.38 90 ILE A O 1
ATOM 669 N N . ALA A 1 91 ? 1.515 -7.202 -7.765 1.00 74.81 91 ALA A N 1
ATOM 670 C CA . ALA A 1 91 ? 2.280 -6.458 -6.774 1.00 74.81 91 ALA A CA 1
ATOM 671 C C . ALA A 1 91 ? 1.359 -5.712 -5.803 1.00 74.81 91 ALA A C 1
ATOM 673 O O . ALA A 1 91 ? 1.550 -5.815 -4.597 1.00 74.81 91 ALA A O 1
ATOM 674 N N . LEU A 1 92 ? 0.321 -5.040 -6.306 1.00 79.25 92 LEU A N 1
ATOM 675 C CA . LEU A 1 92 ? -0.668 -4.342 -5.490 1.00 79.25 92 LEU A CA 1
ATOM 676 C C . LEU A 1 92 ? -1.347 -5.302 -4.507 1.00 79.25 92 LEU A C 1
ATOM 678 O O . LEU A 1 92 ? -1.349 -5.044 -3.307 1.00 79.25 92 LEU A O 1
ATOM 682 N N . VAL A 1 93 ? -1.853 -6.440 -4.994 1.00 83.75 93 VAL A N 1
ATOM 683 C CA . VAL A 1 93 ? -2.492 -7.455 -4.142 1.00 83.75 93 VAL A CA 1
ATOM 684 C C . VAL A 1 93 ? -1.507 -8.005 -3.111 1.00 83.75 93 VAL A C 1
ATOM 686 O O . VAL A 1 93 ? -1.843 -8.083 -1.929 1.00 83.75 93 VAL A O 1
ATOM 689 N N . ALA A 1 94 ? -0.289 -8.356 -3.525 1.00 80.31 94 ALA A N 1
ATOM 690 C CA . ALA A 1 94 ? 0.730 -8.892 -2.629 1.00 80.31 94 ALA A CA 1
ATOM 691 C C . ALA A 1 94 ? 1.117 -7.880 -1.543 1.00 80.31 94 ALA A C 1
ATOM 693 O O . ALA A 1 94 ? 1.134 -8.222 -0.361 1.00 80.31 94 ALA A O 1
ATOM 694 N N . THR A 1 95 ? 1.374 -6.627 -1.920 1.00 82.62 95 THR A N 1
ATOM 695 C CA . THR A 1 95 ? 1.698 -5.549 -0.985 1.00 82.62 95 THR A CA 1
ATOM 696 C C . THR A 1 95 ? 0.555 -5.307 -0.011 1.00 82.62 95 THR A C 1
ATOM 698 O O . THR A 1 95 ? 0.813 -5.238 1.186 1.00 82.62 95 THR A O 1
ATOM 701 N N . THR A 1 96 ? -0.693 -5.2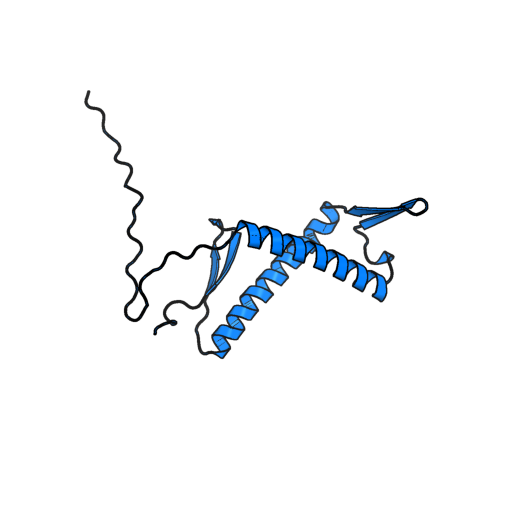38 -0.477 1.00 86.88 96 THR A N 1
ATOM 702 C CA . THR A 1 96 ? -1.863 -5.079 0.395 1.00 86.88 96 THR A CA 1
ATOM 703 C C . THR A 1 96 ? -1.980 -6.227 1.394 1.00 86.88 96 THR A C 1
ATOM 705 O O . THR A 1 96 ? -2.104 -5.987 2.593 1.00 86.88 96 THR A O 1
ATOM 708 N N . VAL A 1 97 ? -1.890 -7.477 0.932 1.00 89.19 97 VAL A N 1
ATOM 709 C CA . VAL A 1 97 ? -1.979 -8.653 1.810 1.00 89.19 97 VAL A CA 1
ATOM 710 C C . VAL A 1 97 ? -0.858 -8.652 2.847 1.00 89.19 97 VAL A C 1
ATOM 712 O O . VAL A 1 97 ? -1.116 -8.914 4.020 1.00 89.19 97 VAL A O 1
ATOM 715 N N . LEU A 1 98 ? 0.375 -8.336 2.442 1.00 89.44 98 LEU A N 1
ATOM 716 C CA . LEU A 1 98 ? 1.515 -8.271 3.355 1.00 89.44 98 LEU A CA 1
ATOM 717 C C . LEU A 1 98 ? 1.389 -7.114 4.351 1.00 89.44 98 LEU A C 1
ATOM 719 O O . LEU A 1 98 ? 1.677 -7.305 5.529 1.00 89.44 98 LEU A O 1
ATOM 723 N N . HIS A 1 99 ? 0.949 -5.940 3.900 1.00 86.94 99 HIS A N 1
ATOM 724 C CA . HIS A 1 99 ? 0.790 -4.755 4.739 1.00 86.94 99 HIS A CA 1
ATOM 725 C C . HIS A 1 99 ? -0.270 -4.982 5.816 1.00 86.94 99 HIS A C 1
ATOM 727 O O . HIS A 1 99 ? 0.031 -4.908 7.009 1.00 86.94 99 HIS A O 1
ATOM 733 N N . GLU A 1 100 ? -1.489 -5.340 5.406 1.00 90.94 100 GLU A N 1
ATOM 734 C CA . GLU A 1 100 ? -2.569 -5.615 6.353 1.00 90.94 100 GLU A CA 1
ATOM 735 C C . GLU A 1 100 ? -2.238 -6.837 7.214 1.00 90.94 100 GLU A C 1
ATOM 737 O O . GLU A 1 100 ? -2.446 -6.832 8.428 1.00 90.94 100 GLU A O 1
ATOM 742 N N . GLY A 1 101 ? -1.650 -7.875 6.614 1.00 93.06 101 GLY A N 1
ATOM 743 C CA . GLY A 1 101 ? -1.205 -9.073 7.319 1.00 93.06 101 GLY A CA 1
ATOM 744 C C . GLY A 1 101 ? -0.198 -8.771 8.428 1.00 93.06 101 GLY A C 1
ATOM 745 O O . GLY A 1 101 ? -0.323 -9.331 9.517 1.00 93.06 101 GLY A O 1
ATOM 746 N N . LEU A 1 102 ? 0.752 -7.860 8.196 1.00 94.31 102 LEU A N 1
ATOM 747 C CA . LEU A 1 102 ? 1.732 -7.447 9.199 1.00 94.31 102 LEU A CA 1
ATOM 748 C C . LEU A 1 102 ? 1.073 -6.690 10.356 1.00 94.31 102 LEU A C 1
ATOM 750 O O . LEU A 1 102 ? 1.343 -7.022 11.511 1.00 94.31 102 LEU A O 1
ATOM 754 N N . HIS A 1 103 ? 0.160 -5.753 10.077 1.00 92.50 103 HIS A N 1
ATOM 755 C CA . HIS A 1 103 ? -0.651 -5.113 11.125 1.00 92.50 103 HIS A CA 1
ATOM 756 C C . HIS A 1 103 ? -1.395 -6.160 11.951 1.00 92.50 103 HIS A C 1
ATOM 758 O O . HIS A 1 103 ? -1.322 -6.173 13.180 1.00 92.50 103 HIS A O 1
ATOM 764 N N . GLY A 1 104 ? -2.050 -7.106 11.277 1.00 92.56 104 GLY A N 1
ATOM 765 C CA . GLY A 1 104 ? -2.778 -8.179 11.938 1.00 92.56 104 GLY A CA 1
ATOM 766 C C . GLY A 1 104 ? -1.893 -9.135 12.743 1.00 92.56 104 GLY A C 1
ATOM 767 O O . GLY A 1 104 ? -2.329 -9.642 13.777 1.00 92.56 104 GLY A O 1
ATOM 768 N N . LEU A 1 105 ? -0.663 -9.391 12.300 1.00 95.25 105 LEU A N 1
ATOM 769 C CA . LEU A 1 105 ? 0.315 -10.187 13.040 1.00 95.25 105 LEU A CA 1
ATOM 770 C C . LEU A 1 105 ? 0.737 -9.466 14.320 1.00 95.25 105 LEU A C 1
ATOM 772 O O . LEU A 1 105 ? 0.707 -10.066 15.393 1.00 95.25 105 LEU A O 1
ATOM 776 N N . VAL A 1 106 ? 1.079 -8.181 14.213 1.00 92.25 106 VAL A N 1
ATOM 777 C CA . VAL A 1 106 ? 1.477 -7.351 15.355 1.00 92.25 106 VAL A CA 1
ATOM 778 C C . VAL A 1 106 ? 0.337 -7.260 16.371 1.00 92.25 106 VAL A C 1
ATOM 780 O O . VAL A 1 106 ? 0.550 -7.521 17.551 1.00 92.25 106 VAL A O 1
ATOM 783 N N . PHE A 1 107 ? -0.897 -6.998 15.939 1.00 91.44 107 PHE A N 1
ATOM 784 C CA . PHE A 1 107 ? -2.051 -6.972 16.842 1.00 91.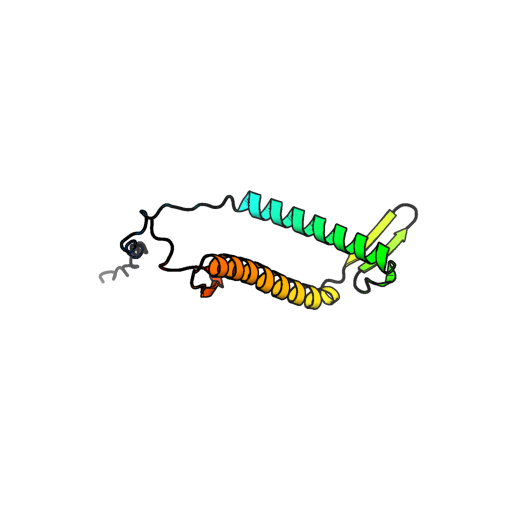44 107 PHE A CA 1
ATOM 785 C C . PHE A 1 107 ? -2.292 -8.313 17.550 1.00 91.44 107 PHE A C 1
ATOM 787 O O . PHE A 1 107 ? -2.532 -8.331 18.759 1.00 91.44 107 PHE A O 1
ATOM 794 N N . ARG A 1 108 ? -2.189 -9.442 16.834 1.00 92.62 108 ARG A N 1
ATOM 795 C CA . ARG A 1 108 ? -2.319 -10.779 17.441 1.00 92.62 108 ARG A CA 1
ATOM 796 C C . ARG A 1 108 ? -1.201 -11.080 18.431 1.00 92.62 108 ARG A C 1
ATOM 798 O O . ARG A 1 108 ? -1.471 -11.690 19.461 1.00 92.62 108 ARG A O 1
ATOM 805 N N . TYR A 1 109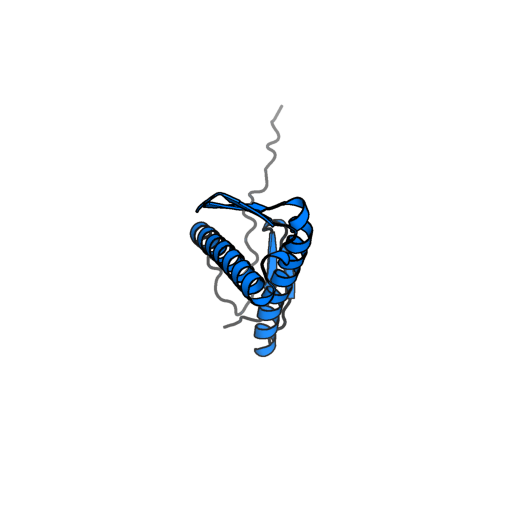 ? 0.024 -10.639 18.147 1.00 93.31 109 TYR A N 1
ATOM 806 C CA . TYR A 1 109 ? 1.151 -10.766 19.072 1.00 93.31 109 TYR A CA 1
ATOM 807 C C . TYR A 1 109 ? 0.860 -10.085 20.421 1.00 93.31 109 TYR A C 1
ATOM 809 O O . TYR A 1 109 ? 1.204 -10.628 21.466 1.00 93.31 109 TYR A O 1
ATOM 817 N N . TYR A 1 110 ? 0.140 -8.960 20.410 1.00 91.19 110 TYR A N 1
ATOM 818 C CA . TYR A 1 110 ? -0.333 -8.270 21.618 1.00 91.19 110 TYR A CA 1
ATOM 819 C C . TYR A 1 110 ? -1.670 -8.800 22.180 1.00 91.19 110 TYR A C 1
ATOM 821 O O . TYR A 1 110 ? -2.249 -8.189 23.074 1.00 91.19 110 TYR A O 1
ATOM 829 N N . GLY A 1 111 ? -2.172 -9.945 21.700 1.00 90.06 111 GLY A N 1
ATOM 830 C CA . GLY A 1 111 ? -3.378 -10.594 22.234 1.00 90.06 111 GLY A CA 1
ATOM 831 C C . GLY A 1 111 ? -4.709 -10.025 21.725 1.00 90.06 111 GLY A C 1
ATOM 832 O O . GLY A 1 111 ? -5.769 -10.308 22.292 1.00 90.06 111 GLY A O 1
ATOM 833 N N . HIS A 1 112 ? -4.694 -9.228 20.657 1.00 90.56 112 HIS A N 1
ATOM 834 C CA . HIS A 1 112 ? -5.911 -8.674 20.072 1.00 90.56 112 HIS A CA 1
ATOM 835 C C . HIS A 1 112 ? -6.545 -9.596 19.014 1.00 90.56 112 HIS A C 1
ATOM 837 O O . HIS A 1 112 ? -5.852 -10.317 18.297 1.00 90.56 112 HIS A O 1
ATOM 843 N N . ASP A 1 113 ? -7.877 -9.523 18.875 1.00 91.44 113 ASP A N 1
ATOM 844 C CA . ASP A 1 113 ? -8.600 -10.169 17.771 1.00 91.44 113 ASP A CA 1
ATOM 845 C C . ASP A 1 113 ? -8.679 -9.170 16.628 1.00 91.44 113 ASP A C 1
ATOM 847 O O . ASP A 1 113 ? -9.203 -8.065 16.784 1.00 91.44 113 ASP A O 1
ATOM 851 N N . VAL A 1 114 ? -8.136 -9.570 15.485 1.00 93.31 114 VAL A N 1
ATOM 852 C CA . VAL A 1 114 ? -8.027 -8.723 14.300 1.00 93.31 114 VAL A CA 1
ATOM 853 C C . VAL A 1 114 ? -9.118 -9.083 13.315 1.00 93.31 114 VAL A C 1
ATOM 855 O O . VAL A 1 114 ? -9.254 -10.246 12.929 1.00 93.31 114 VAL A O 1
ATOM 858 N N . THR A 1 115 ? -9.831 -8.062 12.858 1.00 93.81 115 THR A N 1
ATOM 859 C CA . THR A 1 115 ? -10.758 -8.133 11.732 1.00 93.81 115 THR A CA 1
ATOM 860 C C . THR A 1 115 ? -10.102 -7.510 10.507 1.00 93.81 115 THR A C 1
ATOM 862 O O . THR A 1 115 ? -9.562 -6.408 10.584 1.00 93.81 115 THR A O 1
ATOM 865 N N . PHE A 1 116 ? -10.161 -8.216 9.381 1.00 93.06 116 PHE A N 1
ATOM 866 C CA . PHE A 1 116 ? -9.719 -7.707 8.087 1.00 93.06 116 PHE A CA 1
ATOM 867 C C . PHE A 1 116 ? -10.924 -7.320 7.237 1.00 93.06 116 PHE A C 1
ATOM 869 O O . PHE A 1 116 ? -11.954 -7.996 7.292 1.00 93.06 116 PHE A O 1
ATOM 876 N N . GLY A 1 117 ? -10.791 -6.284 6.416 1.00 92.19 117 GLY A N 1
ATOM 877 C CA . GLY A 1 117 ? -11.856 -5.902 5.500 1.00 92.19 117 GLY A CA 1
ATOM 878 C C . GLY A 1 117 ? -11.434 -4.900 4.436 1.00 92.19 117 GLY A C 1
ATOM 879 O O . GLY A 1 117 ? -10.261 -4.563 4.286 1.00 92.19 117 GLY A O 1
ATOM 880 N N . VAL A 1 118 ? -12.431 -4.451 3.676 1.00 89.69 118 VAL A N 1
ATOM 881 C CA . VAL A 1 118 ? -12.285 -3.499 2.573 1.00 89.69 118 VAL A CA 1
ATOM 882 C C . VAL A 1 118 ? -13.343 -2.416 2.709 1.00 89.69 118 VAL A C 1
ATOM 884 O O . VAL A 1 118 ? -14.499 -2.710 3.016 1.00 89.69 118 VAL A O 1
ATOM 887 N N . VAL A 1 119 ? -12.953 -1.174 2.438 1.00 86.81 119 VAL A N 1
ATOM 888 C CA . VAL A 1 119 ? -13.846 -0.020 2.313 1.00 86.81 119 VAL A CA 1
ATOM 889 C C . VAL A 1 119 ? -13.734 0.508 0.877 1.00 86.81 119 VAL A C 1
ATOM 891 O O . VAL A 1 119 ? -12.877 1.351 0.595 1.00 86.81 119 VAL A O 1
ATOM 894 N N . PRO A 1 120 ? -14.574 0.019 -0.061 1.00 77.56 120 PRO A N 1
ATOM 895 C CA . PRO A 1 120 ? -14.450 0.355 -1.480 1.00 77.56 120 PRO A CA 1
ATOM 896 C C . PRO A 1 120 ? -14.598 1.849 -1.775 1.00 77.56 120 PRO A C 1
ATOM 898 O O . PRO A 1 120 ? -13.907 2.367 -2.644 1.00 77.56 120 PRO A O 1
ATOM 901 N N . SER A 1 121 ? -15.441 2.560 -1.017 1.00 71.06 121 SER A N 1
ATOM 902 C CA . SER A 1 121 ? -15.630 4.013 -1.151 1.00 71.06 121 SER A CA 1
ATOM 903 C C . SER A 1 121 ? -14.364 4.827 -0.866 1.00 71.06 121 SER A C 1
ATOM 905 O O . SER A 1 121 ? -14.279 5.975 -1.290 1.00 71.06 121 SER A O 1
ATOM 907 N N . MET A 1 122 ? -13.383 4.238 -0.177 1.00 75.31 122 MET A N 1
ATOM 908 C CA . MET A 1 122 ? -12.080 4.839 0.114 1.00 75.31 122 MET A CA 1
ATOM 909 C C . MET A 1 122 ? -10.934 4.165 -0.652 1.00 75.31 122 MET A C 1
ATOM 911 O O . MET A 1 122 ? -9.786 4.574 -0.501 1.00 75.31 122 MET A O 1
ATOM 915 N N . GLY A 1 123 ? -11.217 3.114 -1.432 1.00 75.88 123 GLY A N 1
ATOM 916 C CA . GLY A 1 123 ? -10.185 2.276 -2.046 1.00 75.88 123 GLY A CA 1
ATOM 917 C C . GLY A 1 123 ? -9.238 1.634 -1.024 1.00 75.88 123 GLY A C 1
ATOM 918 O O . GLY A 1 123 ? -8.081 1.385 -1.347 1.00 75.88 123 GLY A O 1
ATOM 919 N N . ALA A 1 124 ? -9.703 1.413 0.210 1.00 80.06 124 ALA A N 1
ATOM 920 C CA . ALA A 1 124 ? -8.855 1.034 1.334 1.00 80.06 124 ALA A CA 1
ATOM 921 C C . ALA A 1 124 ? -9.080 -0.420 1.765 1.00 80.06 124 ALA A C 1
ATOM 923 O O . ALA A 1 124 ? -10.213 -0.905 1.813 1.00 80.06 124 ALA A O 1
ATOM 924 N N . PHE A 1 125 ? -7.990 -1.084 2.133 1.00 89.31 125 PHE A N 1
ATOM 925 C CA . PHE A 1 125 ? -7.983 -2.344 2.869 1.00 89.31 125 PHE A CA 1
ATOM 926 C C . PHE A 1 125 ? -7.604 -2.034 4.316 1.00 89.31 125 PHE A C 1
ATOM 928 O O . PHE A 1 125 ? -6.981 -1.004 4.573 1.00 89.31 125 PHE A O 1
ATOM 935 N N . TYR A 1 126 ? -8.026 -2.869 5.260 1.00 89.50 126 TYR A N 1
ATOM 936 C CA . TYR A 1 126 ? -7.685 -2.648 6.660 1.00 89.50 126 TYR A CA 1
ATOM 937 C C . TYR A 1 126 ? -7.495 -3.950 7.436 1.00 89.50 126 TYR A C 1
ATOM 939 O O . TYR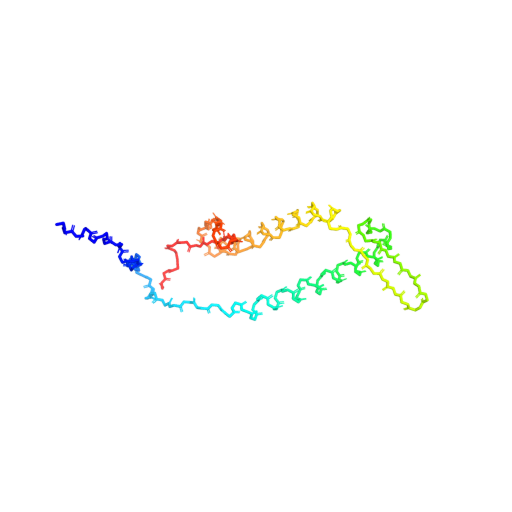 A 1 126 ? -8.192 -4.943 7.206 1.00 89.50 126 TYR A O 1
ATOM 947 N N . ALA A 1 127 ? -6.615 -3.883 8.429 1.00 92.25 127 ALA A N 1
ATOM 948 C CA . ALA A 1 127 ? -6.564 -4.734 9.605 1.00 92.25 127 ALA A CA 1
ATOM 949 C C . ALA A 1 127 ? -6.888 -3.880 10.838 1.00 92.25 127 ALA A C 1
ATOM 951 O O . ALA A 1 127 ? -6.164 -2.940 11.162 1.00 92.25 127 ALA A O 1
ATOM 952 N N . ALA A 1 128 ? -7.982 -4.192 11.530 1.00 88.69 128 ALA A N 1
ATOM 953 C CA . ALA A 1 128 ? -8.458 -3.411 12.667 1.00 88.69 128 ALA A CA 1
ATOM 954 C C . ALA A 1 128 ? -8.776 -4.301 13.867 1.00 88.69 128 ALA A C 1
ATOM 956 O O . ALA A 1 128 ? -9.158 -5.465 13.732 1.00 88.69 128 ALA A O 1
ATOM 957 N N . VAL A 1 129 ? -8.655 -3.721 15.055 1.00 85.81 129 VAL A N 1
ATOM 958 C CA . VAL A 1 129 ? -9.054 -4.342 16.315 1.00 85.81 129 VAL A CA 1
ATOM 959 C C . VAL A 1 129 ? -10.214 -3.531 16.877 1.00 85.81 129 VAL A C 1
ATOM 961 O O . VAL A 1 129 ? -10.037 -2.431 17.400 1.00 85.81 129 VAL A O 1
ATOM 964 N N . PHE A 1 130 ? -11.419 -4.074 16.757 1.00 81.94 130 PHE A N 1
ATOM 965 C CA . PHE A 1 130 ? -12.623 -3.457 17.301 1.00 81.94 130 PHE A CA 1
ATOM 966 C C . PHE A 1 130 ? -12.848 -3.918 18.741 1.00 81.94 130 PHE A C 1
ATOM 968 O O . PHE A 1 130 ? -12.592 -5.071 19.077 1.00 81.94 130 PHE A O 1
ATOM 975 N N . GLY A 1 131 ? -13.335 -3.031 19.607 1.00 71.50 131 GLY A N 1
ATOM 976 C CA . GLY A 1 131 ? -13.780 -3.410 20.956 1.00 71.50 131 GLY A CA 1
ATOM 977 C C . GLY A 1 131 ? -12.680 -3.741 21.981 1.00 71.50 131 GLY A C 1
ATOM 978 O O . GLY A 1 131 ? -13.022 -3.996 23.132 1.00 71.50 131 GLY A O 1
ATOM 979 N N . LYS A 1 132 ? -11.385 -3.728 21.610 1.00 70.62 132 LYS A N 1
ATOM 980 C CA . LYS A 1 132 ? -10.279 -4.106 22.518 1.00 70.62 132 LYS A CA 1
ATOM 981 C C . LYS A 1 132 ? -9.309 -3.002 22.930 1.00 70.62 132 LYS A C 1
ATOM 983 O O . LYS A 1 132 ? -8.475 -3.246 23.794 1.00 70.62 132 LYS A O 1
ATOM 988 N N . PHE A 1 133 ? -9.385 -1.821 22.329 1.00 66.69 133 PHE A N 1
ATOM 989 C CA . PHE A 1 133 ? -8.622 -0.664 22.799 1.00 66.69 133 PHE A CA 1
ATOM 990 C C . PHE A 1 133 ? -9.469 0.090 23.819 1.00 66.69 133 PHE A C 1
ATOM 992 O O . PHE A 1 133 ? -10.105 1.088 23.499 1.00 66.69 133 PHE A O 1
ATOM 999 N N . GLN A 1 134 ? -9.538 -0.466 25.022 1.00 61.75 134 GLN A N 1
ATOM 1000 C CA . GLN A 1 134 ? -10.066 0.221 26.198 1.00 61.75 134 GLN A CA 1
ATOM 1001 C C . GLN A 1 134 ? -8.888 0.893 26.912 1.00 61.75 134 GLN A C 1
ATOM 1003 O O . GLN A 1 134 ? -7.741 0.490 26.699 1.00 61.75 134 GLN A O 1
ATOM 1008 N N . ARG A 1 135 ? -9.154 1.932 27.704 1.00 55.97 135 ARG A N 1
ATOM 1009 C CA . ARG A 1 135 ? -8.119 2.514 28.572 1.00 55.97 135 ARG A CA 1
ATOM 1010 C C . ARG A 1 135 ? -7.521 1.483 29.526 1.00 55.97 135 ARG A C 1
ATOM 1012 O O . ARG A 1 135 ? -8.305 0.685 30.083 1.00 55.97 135 ARG A O 1
#

Foldseek 3Di:
DDDPDPPPPDPPPPDPDDDPQDDDDDDDDDPVVVVVVVVVVVVVVVVVVVLVVCCVVPNNVVCPQWDWDDDPPDIDTDGDCVVCVVVVVVVVVVCQCVVQVVVCVVCVVVVFDWDWDDDVVVRDTHTDGPPPPGD